Protein AF-A0A942A9K5-F1 (afdb_monomer)

Sequence (65 aa):
VPAIAAKDIEFKINYVRPLGSFATWKSTKQTGSYDLRTFEIHALPVKPVDGLRPGMSVLVDLGKQ

Secondary structure (DSSP, 8-state):
-GGGT--S--EEEEEEEEE-----------S------EEEEEEEESSPPTT--TT----------

Structure (mmCIF, N/CA/C/O backbone):
data_AF-A0A942A9K5-F1
#
_entry.id   AF-A0A942A9K5-F1
#
loop_
_atom_site.group_PDB
_atom_site.id
_atom_site.type_symbol
_atom_site.label_atom_id
_atom_site.label_alt_id
_atom_site.label_comp_id
_atom_site.label_asym_id
_atom_site.label_entity_id
_atom_site.label_seq_id
_atom_site.pdbx_PDB_ins_code
_atom_site.Cartn_x
_atom_site.Cartn_y
_atom_site.Cartn_z
_atom_site.occupancy
_atom_site.B_iso_or_equiv
_atom_site.auth_seq_id
_atom_site.auth_comp_id
_atom_site.auth_asym_id
_atom_site.auth_atom_id
_atom_site.pdbx_PDB_model_num
ATOM 1 N N . VAL A 1 1 ? -3.527 -1.734 9.756 1.00 69.94 1 VAL A N 1
ATOM 2 C CA . VAL A 1 1 ? -2.996 -0.347 9.811 1.00 69.94 1 VAL A CA 1
ATOM 3 C C . VAL A 1 1 ? -2.446 -0.085 11.205 1.00 69.94 1 VAL A C 1
ATOM 5 O O . VAL A 1 1 ? -3.247 -0.028 12.135 1.00 69.94 1 VAL A O 1
ATOM 8 N N . PRO A 1 2 ? -1.117 0.048 11.383 1.00 69.69 2 PRO A N 1
ATOM 9 C CA . PRO A 1 2 ? -0.512 0.197 12.711 1.00 69.69 2 PRO A CA 1
ATOM 10 C C . PRO A 1 2 ? -1.083 1.378 13.506 1.00 69.69 2 PRO A C 1
ATOM 12 O O . PRO A 1 2 ? -1.359 1.239 14.690 1.00 69.69 2 PRO A O 1
ATOM 15 N N . ALA A 1 3 ? -1.350 2.502 12.831 1.00 74.00 3 ALA A N 1
ATOM 16 C CA . ALA A 1 3 ? -1.818 3.741 13.455 1.00 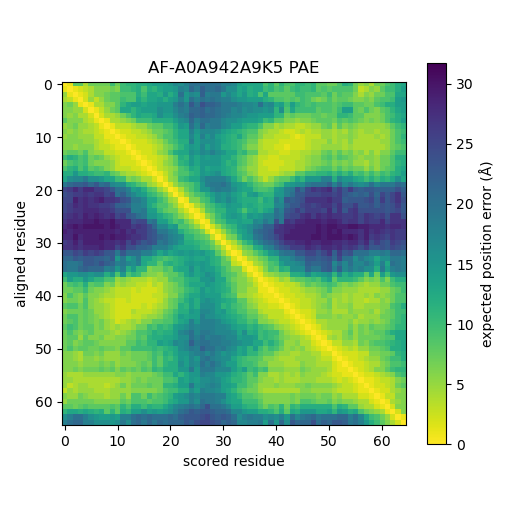74.00 3 ALA A CA 1
ATOM 17 C C . ALA A 1 3 ? -3.205 3.655 14.125 1.00 74.00 3 ALA A C 1
A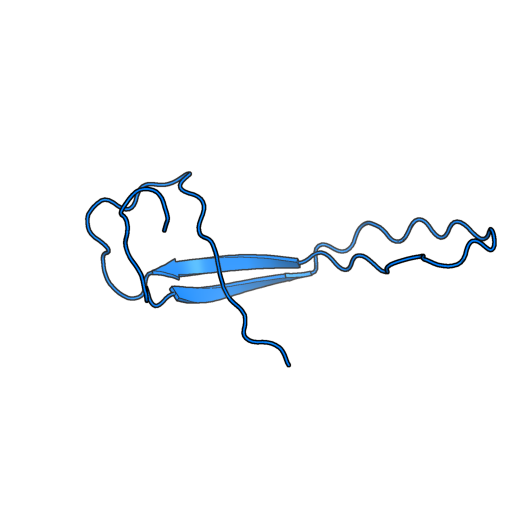TOM 19 O O . ALA A 1 3 ? -3.496 4.461 14.998 1.00 74.00 3 ALA A O 1
ATOM 20 N N . ILE A 1 4 ? -4.058 2.704 13.729 1.00 77.56 4 ILE A N 1
ATOM 21 C CA . ILE A 1 4 ? -5.434 2.562 14.257 1.00 77.56 4 ILE A CA 1
ATOM 22 C C . ILE A 1 4 ? -5.604 1.200 14.954 1.00 77.56 4 ILE A C 1
ATOM 24 O O . ILE A 1 4 ? -6.700 0.818 15.338 1.00 77.56 4 ILE A O 1
ATOM 28 N N . ALA A 1 5 ? -4.529 0.409 15.080 1.00 75.00 5 ALA A N 1
ATOM 29 C CA . ALA A 1 5 ? -4.577 -0.992 15.518 1.00 75.00 5 ALA A CA 1
ATOM 30 C C . ALA A 1 5 ? -5.585 -1.877 14.744 1.00 75.00 5 ALA A C 1
ATOM 32 O O . ALA A 1 5 ? -5.866 -3.005 15.146 1.00 75.00 5 ALA A O 1
ATOM 33 N N . ALA A 1 6 ? -6.095 -1.398 13.604 1.00 71.62 6 ALA A N 1
ATOM 34 C CA . ALA A 1 6 ? -7.059 -2.108 12.786 1.00 71.62 6 ALA A CA 1
ATOM 35 C C . ALA A 1 6 ? -6.364 -3.253 12.038 1.00 71.62 6 ALA A C 1
ATOM 37 O O . ALA A 1 6 ? -5.408 -3.028 11.278 1.00 71.62 6 ALA A O 1
ATOM 38 N N . LYS A 1 7 ? -6.851 -4.470 12.275 1.00 71.12 7 LYS A N 1
ATOM 39 C CA . LYS A 1 7 ? -6.460 -5.712 11.600 1.00 71.12 7 LYS A CA 1
ATOM 40 C C . LYS A 1 7 ? -7.585 -6.120 10.641 1.00 71.12 7 LYS A C 1
ATOM 42 O O . LYS A 1 7 ? -8.719 -5.697 10.835 1.00 71.12 7 LYS A O 1
ATOM 47 N N . ASP A 1 8 ? -7.245 -6.863 9.592 1.00 71.69 8 ASP A N 1
ATOM 48 C CA . ASP A 1 8 ? -8.215 -7.454 8.654 1.00 71.69 8 ASP A CA 1
ATOM 49 C C . ASP A 1 8 ? -9.109 -6.449 7.901 1.00 71.69 8 ASP A C 1
ATOM 51 O O . ASP A 1 8 ? -10.313 -6.637 7.742 1.00 71.69 8 ASP A O 1
ATOM 55 N N . ILE A 1 9 ? -8.516 -5.356 7.411 1.00 76.50 9 ILE A N 1
ATOM 56 C CA . ILE A 1 9 ? -9.224 -4.420 6.528 1.00 76.50 9 ILE A CA 1
ATOM 57 C C . ILE A 1 9 ? -9.188 -4.947 5.092 1.00 76.50 9 ILE A C 1
ATOM 59 O O . ILE A 1 9 ? -8.116 -5.162 4.526 1.00 76.50 9 ILE A O 1
ATOM 63 N N . GLU A 1 10 ? -10.365 -5.068 4.483 1.00 81.31 10 GLU A N 1
ATOM 64 C CA . GLU A 1 10 ? -10.513 -5.425 3.075 1.00 81.31 10 GLU A CA 1
ATOM 65 C C . GLU A 1 10 ? -10.286 -4.212 2.164 1.00 81.31 10 GLU A C 1
ATOM 67 O O . GLU A 1 10 ? -11.000 -3.201 2.224 1.00 81.31 10 GLU A O 1
ATOM 72 N N . PHE A 1 11 ? -9.316 -4.345 1.263 1.00 83.25 11 PHE A N 1
ATOM 73 C CA . PHE A 1 11 ? -9.055 -3.381 0.204 1.00 83.25 11 PHE A CA 1
ATOM 74 C C . PHE A 1 11 ? -9.315 -4.010 -1.163 1.00 83.25 11 PHE A C 1
ATOM 76 O O . PHE A 1 11 ? -8.961 -5.162 -1.413 1.00 83.25 11 PHE A O 1
ATOM 83 N N . LYS A 1 12 ? -9.895 -3.229 -2.074 1.00 84.88 12 LYS A N 1
ATOM 84 C CA . LYS A 1 12 ? -10.058 -3.597 -3.479 1.00 84.88 12 LYS A CA 1
ATOM 85 C C . LYS A 1 12 ? -9.004 -2.889 -4.316 1.00 84.88 12 LYS A C 1
ATOM 87 O O . LYS A 1 12 ? -8.927 -1.661 -4.322 1.00 84.88 12 LYS A O 1
ATOM 92 N N . ILE A 1 13 ? -8.221 -3.674 -5.046 1.00 86.19 13 ILE A N 1
ATOM 93 C CA . ILE A 1 13 ? -7.242 -3.164 -6.005 1.00 86.19 13 ILE A CA 1
ATOM 94 C C . ILE A 1 13 ? -8.002 -2.695 -7.246 1.00 86.19 13 ILE A C 1
ATOM 96 O O . ILE A 1 13 ? -8.745 -3.470 -7.849 1.00 86.19 13 ILE A O 1
ATOM 100 N N . ASN A 1 14 ? -7.850 -1.424 -7.608 1.00 86.06 14 ASN A N 1
ATOM 101 C CA . ASN A 1 14 ? -8.476 -0.844 -8.801 1.00 86.06 14 ASN A CA 1
ATOM 102 C C . ASN A 1 14 ? -7.462 -0.555 -9.915 1.00 86.06 14 ASN A C 1
ATOM 104 O O . ASN A 1 14 ? -7.849 -0.445 -11.076 1.00 86.06 14 ASN A O 1
ATOM 108 N N . TYR A 1 15 ? -6.181 -0.445 -9.571 1.00 82.69 15 TYR A N 1
ATOM 109 C CA . TYR A 1 15 ? -5.123 -0.095 -10.501 1.00 82.69 15 TYR A CA 1
ATOM 110 C C . TYR A 1 15 ? -3.850 -0.858 -10.164 1.00 82.69 15 TYR A C 1
ATOM 112 O O . TYR A 1 15 ? -3.448 -0.940 -9.002 1.00 82.69 15 TYR A O 1
ATOM 120 N N . VAL A 1 16 ? -3.216 -1.397 -11.202 1.00 85.25 16 VAL A N 1
ATOM 121 C CA . VAL A 1 16 ? -1.895 -2.014 -11.125 1.00 85.25 16 VAL A CA 1
ATOM 122 C C . VAL A 1 16 ? -1.073 -1.460 -12.273 1.00 85.25 16 VAL A C 1
ATOM 124 O O . VAL A 1 16 ? -1.449 -1.602 -13.439 1.00 85.25 16 VAL A O 1
ATOM 127 N N . ARG A 1 17 ? 0.058 -0.841 -11.947 1.00 80.06 17 ARG A N 1
ATOM 128 C CA . ARG A 1 17 ? 1.027 -0.368 -12.928 1.00 80.06 17 ARG A CA 1
ATOM 129 C C . ARG A 1 17 ? 2.366 -1.044 -12.685 1.00 80.06 17 ARG A C 1
ATOM 131 O O . ARG A 1 17 ? 2.938 -0.868 -11.612 1.00 80.06 17 ARG A O 1
ATOM 138 N N . PRO A 1 18 ? 2.926 -1.759 -13.668 1.00 75.12 18 PRO A N 1
ATOM 139 C CA . PRO A 1 18 ? 4.326 -2.137 -13.593 1.00 75.12 18 PRO A CA 1
ATOM 140 C C . PRO A 1 18 ? 5.170 -0.857 -13.686 1.00 75.12 18 PRO A C 1
ATOM 142 O O . PRO A 1 18 ? 5.156 -0.166 -14.708 1.00 75.12 18 PRO A O 1
ATOM 145 N N . LEU A 1 19 ? 5.885 -0.511 -12.613 1.00 69.44 19 LEU A N 1
ATOM 146 C CA . LEU A 1 19 ? 6.860 0.577 -12.623 1.00 69.44 19 LEU A CA 1
ATOM 147 C C . LEU A 1 19 ? 8.138 0.020 -13.248 1.00 69.44 19 LEU A C 1
ATOM 149 O O . LEU A 1 19 ? 9.075 -0.402 -12.574 1.00 69.44 19 LEU A O 1
ATOM 153 N N . GLY A 1 20 ? 8.137 -0.040 -14.577 1.00 62.72 20 GLY A N 1
ATOM 154 C CA . GLY A 1 20 ? 9.289 -0.461 -15.355 1.00 62.72 20 GLY A CA 1
ATOM 155 C C . GLY A 1 20 ? 10.374 0.602 -15.313 1.00 62.72 20 GLY A C 1
ATOM 156 O O . GLY A 1 20 ? 10.437 1.435 -16.207 1.00 62.72 20 GLY A O 1
ATOM 157 N N . SER A 1 21 ? 11.221 0.588 -14.291 1.00 60.00 21 SER A N 1
ATOM 158 C CA . SER A 1 21 ? 12.550 1.192 -14.380 1.00 60.00 21 SER A CA 1
ATOM 159 C C . SER A 1 21 ? 13.366 0.830 -13.152 1.00 60.00 21 SER A C 1
ATOM 161 O O . SER A 1 21 ? 13.384 1.620 -12.225 1.00 60.00 21 SER A O 1
ATOM 163 N N . PHE A 1 22 ? 14.045 -0.320 -13.178 1.00 55.09 22 PHE A N 1
ATOM 164 C CA . PHE A 1 22 ? 15.437 -0.486 -12.726 1.00 55.09 22 PHE A CA 1
ATOM 165 C C . PHE A 1 22 ? 15.998 -1.784 -13.326 1.00 55.09 22 PHE A C 1
ATOM 167 O O . PHE A 1 22 ? 16.326 -2.729 -12.623 1.00 55.09 22 PHE A O 1
ATOM 174 N N . ALA A 1 23 ? 16.117 -1.828 -14.654 1.00 50.97 23 ALA A N 1
ATOM 175 C CA . ALA A 1 23 ? 16.978 -2.798 -15.327 1.00 50.97 23 ALA A CA 1
ATOM 176 C C . ALA A 1 23 ? 18.232 -2.075 -15.832 1.00 50.97 23 ALA A C 1
ATOM 178 O O . ALA A 1 23 ? 18.485 -1.982 -17.031 1.00 50.97 23 ALA A O 1
ATOM 179 N N . THR A 1 24 ? 19.027 -1.514 -14.919 1.00 53.25 24 THR A N 1
ATOM 180 C CA . THR A 1 24 ? 20.402 -1.137 -15.255 1.00 53.25 24 THR A CA 1
ATOM 181 C C . THR A 1 24 ? 21.197 -2.432 -15.275 1.00 53.25 24 THR A C 1
ATOM 183 O O . THR A 1 24 ? 21.652 -2.914 -14.239 1.00 53.25 24 THR A O 1
ATOM 186 N N . TRP A 1 25 ? 21.301 -3.050 -16.448 1.00 50.53 25 TRP A N 1
ATOM 187 C CA . TRP A 1 25 ? 22.070 -4.274 -16.633 1.00 50.53 25 TRP A CA 1
ATOM 188 C C . TRP A 1 25 ? 23.550 -3.983 -16.350 1.00 50.53 25 TRP A C 1
ATOM 190 O O . TRP 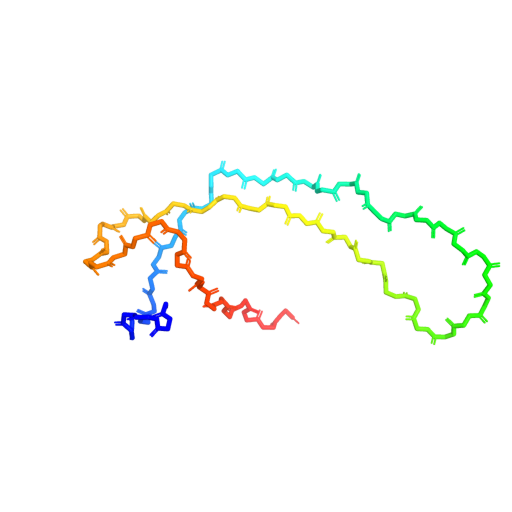A 1 25 ? 24.307 -3.587 -17.233 1.00 50.53 25 TRP A O 1
ATOM 200 N N . LYS A 1 26 ? 23.990 -4.143 -15.098 1.00 51.47 26 LYS A N 1
ATOM 201 C CA . LYS A 1 26 ? 25.417 -4.189 -14.776 1.00 51.47 26 LYS A CA 1
ATOM 202 C C . LYS A 1 26 ? 25.893 -5.623 -14.943 1.00 51.47 26 LYS A C 1
ATOM 204 O O . LYS A 1 26 ? 25.747 -6.457 -14.056 1.00 51.47 26 LYS A O 1
ATOM 209 N N . SER A 1 27 ? 26.460 -5.901 -16.113 1.00 51.78 27 SER A N 1
ATOM 210 C CA . SER A 1 27 ? 27.215 -7.121 -16.389 1.00 51.78 27 SER A CA 1
ATOM 211 C C . SER A 1 27 ? 28.523 -7.119 -15.594 1.00 51.78 27 SER A C 1
ATOM 213 O O . SER A 1 27 ? 29.589 -6.854 -16.136 1.00 51.78 27 SER A O 1
ATOM 215 N N . THR A 1 28 ? 28.459 -7.435 -14.306 1.00 53.25 28 THR A N 1
ATOM 216 C CA . THR A 1 28 ? 29.628 -7.901 -13.555 1.00 53.25 28 THR A CA 1
ATOM 217 C C . THR A 1 28 ? 29.158 -8.925 -12.545 1.00 53.25 28 THR A C 1
ATOM 219 O O . THR A 1 28 ? 28.402 -8.610 -11.632 1.00 53.25 28 THR A O 1
ATOM 222 N N . LYS A 1 29 ? 29.591 -10.166 -12.772 1.00 54.00 29 LYS A N 1
ATOM 223 C CA . LYS A 1 29 ? 29.368 -11.347 -11.942 1.00 54.00 29 LYS A CA 1
ATOM 224 C C . LYS A 1 29 ? 29.544 -11.017 -10.455 1.00 54.00 29 LYS A C 1
ATOM 226 O O . LYS A 1 29 ? 30.667 -10.970 -9.964 1.00 54.00 29 LYS A O 1
ATOM 231 N N . GLN A 1 30 ? 28.442 -10.845 -9.739 1.00 50.22 30 GLN A N 1
ATOM 232 C CA . GLN A 1 30 ? 28.425 -10.937 -8.288 1.00 50.22 30 GLN A CA 1
ATOM 233 C C . GLN A 1 30 ? 27.133 -11.648 -7.891 1.00 50.22 30 GLN A C 1
ATOM 235 O O . GLN A 1 30 ? 26.032 -11.177 -8.162 1.00 50.22 30 GLN A O 1
ATOM 240 N N . THR A 1 31 ? 27.290 -12.843 -7.333 1.00 49.47 31 THR A N 1
ATOM 241 C CA . THR A 1 31 ? 26.236 -13.696 -6.783 1.00 49.47 31 THR A CA 1
ATOM 242 C C . THR A 1 31 ? 25.294 -12.874 -5.895 1.00 49.47 31 THR A C 1
ATOM 244 O O . THR A 1 31 ? 25.711 -12.428 -4.831 1.00 49.47 31 THR A O 1
ATOM 247 N N . GLY A 1 32 ? 24.047 -12.649 -6.334 1.00 53.97 32 GLY A N 1
ATOM 248 C CA . GLY A 1 32 ? 23.031 -11.927 -5.547 1.00 53.97 32 GLY A CA 1
ATOM 249 C C . GLY A 1 32 ? 22.284 -10.786 -6.248 1.00 53.97 32 GLY A C 1
ATOM 250 O O . GLY A 1 32 ? 21.748 -9.916 -5.569 1.00 53.97 32 GLY A O 1
ATOM 251 N N . SER A 1 33 ? 22.236 -10.741 -7.581 1.00 53.62 33 SER A N 1
ATOM 252 C CA . SER A 1 33 ? 21.454 -9.726 -8.301 1.00 53.62 33 SER A CA 1
ATOM 253 C C . SER A 1 33 ? 19.955 -10.058 -8.242 1.00 53.62 33 SER A C 1
ATOM 255 O O . SER A 1 33 ? 19.486 -10.938 -8.959 1.00 53.62 33 SER A O 1
ATOM 257 N N . TYR A 1 34 ? 19.205 -9.379 -7.373 1.00 57.34 34 TYR A N 1
ATOM 258 C CA . TYR A 1 34 ? 17.740 -9.441 -7.358 1.00 57.34 34 TYR A CA 1
ATOM 259 C C . TYR A 1 34 ? 17.181 -8.564 -8.491 1.00 57.34 34 TYR A C 1
ATOM 261 O O . TYR A 1 34 ? 17.460 -7.365 -8.531 1.00 57.34 34 TYR 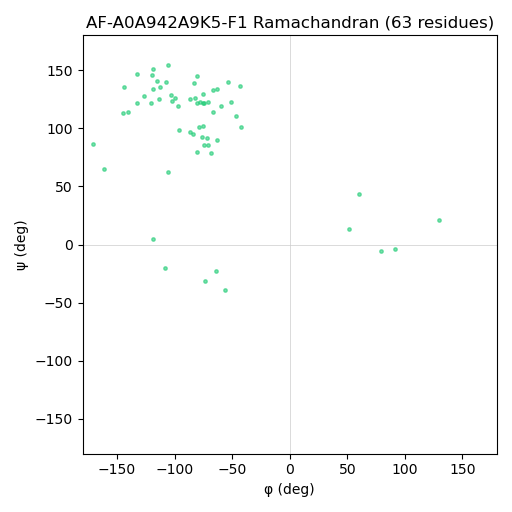A O 1
ATOM 269 N N . ASP A 1 35 ? 16.392 -9.147 -9.401 1.00 56.09 35 ASP A N 1
ATOM 270 C CA . ASP A 1 35 ? 15.582 -8.390 -10.367 1.00 56.09 35 ASP A CA 1
ATOM 271 C C . ASP A 1 35 ? 14.426 -7.736 -9.596 1.00 56.09 35 ASP A C 1
ATOM 273 O O . ASP A 1 35 ? 13.391 -8.351 -9.332 1.00 56.09 35 ASP A O 1
ATOM 277 N N . LEU A 1 36 ? 14.645 -6.505 -9.134 1.00 62.19 36 LEU A N 1
ATOM 278 C CA . LEU A 1 36 ? 13.639 -5.711 -8.435 1.00 62.19 36 LEU A CA 1
ATOM 279 C C . LEU A 1 36 ? 12.615 -5.209 -9.456 1.00 62.19 36 LEU A C 1
ATOM 281 O O . LEU A 1 36 ? 12.713 -4.101 -9.983 1.00 62.19 36 LEU A O 1
ATOM 285 N N . ARG A 1 37 ? 11.606 -6.035 -9.737 1.00 62.88 37 ARG A N 1
ATOM 286 C CA . ARG A 1 37 ? 10.414 -5.600 -10.467 1.00 62.88 37 ARG A CA 1
ATOM 287 C C . ARG A 1 37 ? 9.495 -4.854 -9.514 1.00 62.88 37 ARG A C 1
ATOM 289 O O . ARG A 1 37 ? 8.774 -5.461 -8.727 1.00 62.88 37 ARG A O 1
ATOM 296 N N . THR A 1 38 ? 9.521 -3.532 -9.595 1.00 70.75 38 THR A N 1
ATOM 297 C CA . THR A 1 38 ? 8.614 -2.678 -8.828 1.00 70.75 38 THR A CA 1
ATOM 298 C C . THR A 1 38 ? 7.280 -2.552 -9.554 1.00 70.75 38 THR A C 1
ATOM 300 O O . THR A 1 38 ? 7.213 -2.389 -10.774 1.00 70.75 38 THR A O 1
ATOM 303 N N . PHE A 1 39 ? 6.194 -2.591 -8.798 1.00 77.06 39 PHE A N 1
ATOM 304 C CA . PHE A 1 39 ? 4.859 -2.294 -9.287 1.00 77.06 39 PHE A CA 1
ATOM 305 C C . PHE A 1 39 ? 4.177 -1.334 -8.321 1.00 77.06 39 PHE A C 1
ATOM 307 O O . PHE A 1 39 ? 4.414 -1.359 -7.114 1.00 77.06 39 PHE A O 1
ATOM 314 N N . GLU A 1 40 ? 3.342 -0.470 -8.871 1.00 81.88 40 GLU A N 1
ATOM 315 C CA . GLU A 1 40 ? 2.459 0.396 -8.114 1.00 81.88 40 GLU A CA 1
ATOM 316 C C . GLU A 1 40 ? 1.072 -0.238 -8.109 1.00 81.88 40 GLU A C 1
ATOM 318 O O . GLU A 1 40 ? 0.528 -0.558 -9.169 1.00 81.88 40 GLU A O 1
ATOM 323 N N . ILE A 1 41 ? 0.501 -0.430 -6.922 1.00 84.38 41 ILE A N 1
ATOM 324 C CA . ILE A 1 41 ? -0.905 -0.797 -6.764 1.00 84.38 41 ILE A CA 1
ATOM 325 C C . ILE A 1 41 ? -1.644 0.356 -6.110 1.00 84.38 41 ILE A C 1
ATOM 327 O O . ILE A 1 41 ? -1.172 0.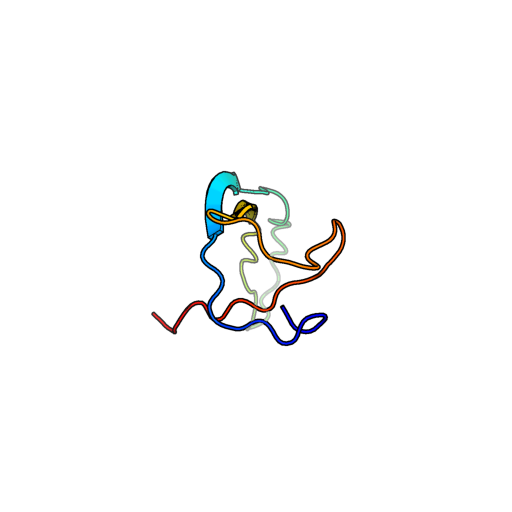919 -5.121 1.00 84.38 41 ILE A O 1
ATOM 331 N N . HIS A 1 42 ? -2.821 0.687 -6.630 1.00 85.06 42 HIS A N 1
ATOM 332 C CA . HIS A 1 42 ? -3.768 1.515 -5.892 1.00 85.06 42 HIS A CA 1
ATOM 333 C C . HIS A 1 42 ? -4.857 0.604 -5.342 1.00 85.06 42 HIS A C 1
ATOM 335 O O . HIS A 1 42 ? -5.436 -0.223 -6.052 1.00 85.06 42 HIS A O 1
ATOM 341 N N . ALA A 1 43 ? -5.092 0.729 -4.042 1.00 83.00 43 ALA A N 1
ATOM 342 C CA . ALA A 1 43 ? -6.060 -0.064 -3.313 1.00 83.00 43 ALA A CA 1
ATOM 343 C C . ALA A 1 43 ? -7.000 0.885 -2.570 1.00 83.00 43 ALA A C 1
ATOM 345 O O . ALA A 1 43 ? -6.552 1.781 -1.853 1.00 83.00 43 ALA A O 1
ATOM 346 N N . LEU A 1 44 ? -8.303 0.703 -2.761 1.00 83.06 44 LEU A N 1
ATOM 347 C CA . LEU A 1 44 ? -9.337 1.488 -2.096 1.00 83.06 44 LEU A CA 1
ATOM 348 C C . LEU A 1 44 ? -10.035 0.624 -1.040 1.00 83.06 44 LEU A C 1
ATOM 350 O O . LEU A 1 44 ? -10.288 -0.556 -1.298 1.00 83.06 44 LEU A O 1
ATOM 354 N N . PRO A 1 45 ? -10.351 1.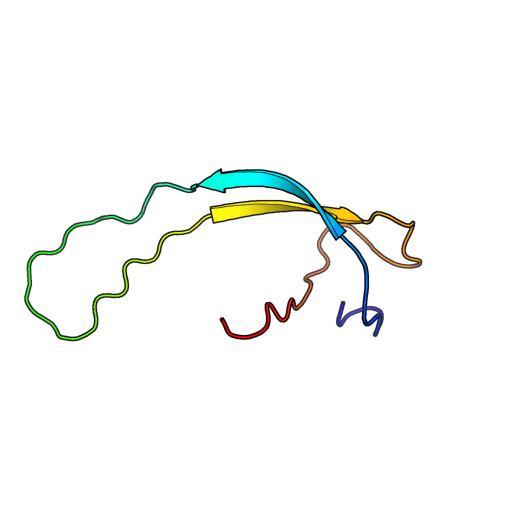169 0.145 1.00 83.25 45 PRO A N 1
ATOM 355 C CA . PRO A 1 45 ? -11.072 0.421 1.166 1.00 83.25 45 PRO A CA 1
ATOM 356 C C . PRO A 1 45 ? -12.501 0.126 0.686 1.00 83.25 45 PRO A C 1
ATOM 358 O O . PRO A 1 45 ? -13.185 1.012 0.175 1.00 83.25 45 PRO A O 1
ATOM 361 N N . VAL A 1 46 ? -12.955 -1.123 0.839 1.00 83.56 46 VAL A N 1
ATOM 362 C CA . VAL A 1 46 ? -14.314 -1.533 0.417 1.00 83.56 46 VAL A CA 1
ATOM 363 C C . VAL A 1 46 ? -15.378 -0.984 1.369 1.00 83.56 46 VAL A C 1
ATOM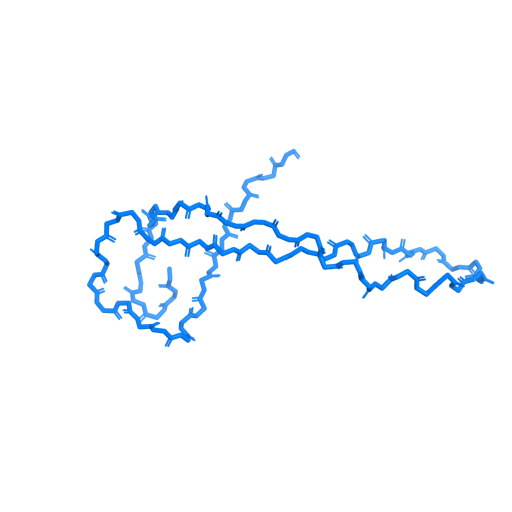 365 O O . VAL A 1 46 ? -16.496 -0.678 0.958 1.00 83.56 46 VAL A O 1
ATOM 368 N N . LYS A 1 47 ? -15.021 -0.843 2.648 1.00 82.31 47 LYS A N 1
ATOM 369 C CA . LYS A 1 47 ? -15.869 -0.290 3.705 1.00 82.31 47 LYS A CA 1
ATOM 370 C C . LYS A 1 47 ? -15.204 0.955 4.292 1.00 82.31 47 LYS A C 1
ATOM 372 O O . LYS A 1 47 ? -13.976 0.979 4.385 1.00 82.31 47 LYS A O 1
ATOM 377 N N . PRO A 1 48 ? -15.976 1.972 4.711 1.00 76.81 48 PRO A N 1
ATOM 378 C CA . PRO A 1 48 ? -15.419 3.103 5.439 1.00 76.81 48 PRO A CA 1
ATOM 379 C C . PRO A 1 48 ? -14.765 2.595 6.729 1.00 76.81 48 PRO A C 1
ATOM 381 O O . PRO A 1 48 ? -15.418 1.970 7.563 1.00 76.81 48 PRO A O 1
ATOM 384 N N . VAL A 1 49 ? -13.459 2.827 6.859 1.00 79.00 49 VAL A N 1
ATOM 385 C CA . VAL A 1 49 ? -12.685 2.482 8.055 1.00 79.00 49 VAL A CA 1
ATOM 386 C C . VAL A 1 49 ? -12.583 3.731 8.910 1.00 79.00 49 VAL A C 1
ATOM 388 O O . VAL A 1 49 ? -12.031 4.740 8.466 1.00 79.00 49 VAL A O 1
ATOM 391 N N . ASP A 1 50 ? -13.114 3.663 10.126 1.00 78.88 50 ASP A N 1
ATOM 392 C CA . ASP A 1 50 ? -13.074 4.796 11.041 1.00 78.88 50 ASP A CA 1
ATOM 393 C C . ASP A 1 50 ? -11.623 5.157 11.405 1.00 78.88 50 ASP A C 1
ATOM 395 O O . ASP A 1 50 ? -10.784 4.290 11.662 1.00 78.88 50 ASP A O 1
ATOM 399 N N . GLY A 1 51 ? -11.311 6.450 11.355 1.00 78.69 51 GLY A N 1
ATOM 400 C CA . GLY A 1 51 ? -9.976 6.989 11.628 1.00 78.69 51 GLY A CA 1
ATOM 401 C C . GLY A 1 51 ? -8.939 6.890 10.498 1.00 78.69 51 GLY A C 1
ATOM 402 O O . GLY A 1 51 ? -7.855 7.458 10.659 1.00 78.69 51 GLY A O 1
ATOM 403 N N . LEU A 1 52 ? -9.218 6.232 9.362 1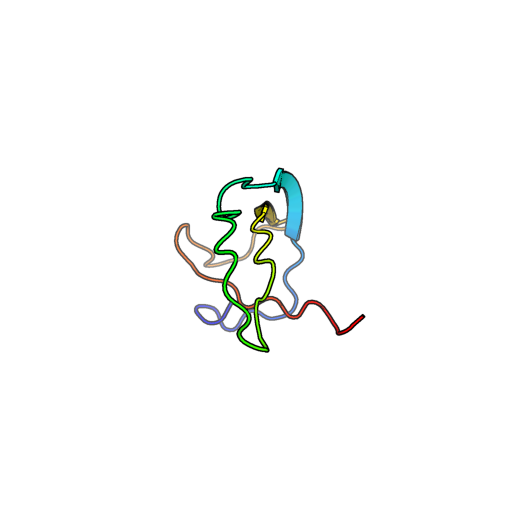.00 80.38 52 LEU A N 1
ATOM 404 C CA . LEU A 1 52 ? -8.250 6.115 8.259 1.00 80.38 52 LEU A CA 1
ATOM 405 C C . LEU A 1 52 ? -8.056 7.465 7.556 1.00 80.38 52 LEU A C 1
ATOM 407 O O . LEU A 1 52 ? -9.008 8.049 7.037 1.00 80.38 52 LEU A O 1
ATOM 411 N N . ARG A 1 53 ? -6.814 7.961 7.509 1.00 81.81 53 ARG A N 1
ATOM 412 C CA . ARG A 1 53 ? -6.469 9.210 6.811 1.00 81.81 53 ARG A CA 1
ATOM 413 C C . ARG A 1 53 ? -5.461 8.979 5.681 1.00 81.81 53 ARG A C 1
ATOM 415 O O . ARG A 1 53 ? -4.626 8.076 5.789 1.00 81.81 53 ARG A O 1
ATOM 422 N N . PRO A 1 54 ? -5.490 9.811 4.622 1.00 80.12 54 PRO A N 1
ATOM 423 C CA . PRO A 1 54 ? -4.443 9.819 3.606 1.00 80.12 54 PRO A CA 1
ATOM 424 C C . PRO A 1 54 ? -3.052 9.985 4.235 1.00 80.12 54 PRO A C 1
ATOM 426 O O . PRO A 1 54 ? -2.884 10.760 5.174 1.00 80.12 54 PRO A O 1
ATOM 429 N N . GLY A 1 55 ? -2.063 9.250 3.722 1.00 81.88 55 GLY A N 1
ATOM 430 C CA . GLY A 1 55 ? -0.688 9.253 4.240 1.00 81.88 55 GLY A CA 1
ATOM 431 C C . GLY A 1 55 ? -0.396 8.197 5.312 1.00 81.88 55 GLY A C 1
ATOM 432 O O . GLY A 1 55 ? 0.752 8.057 5.724 1.00 81.88 55 GLY A O 1
ATOM 433 N N . MET A 1 56 ? -1.394 7.421 5.748 1.00 84.75 56 MET A N 1
ATOM 434 C CA . MET A 1 56 ? -1.164 6.278 6.634 1.00 84.75 56 MET A CA 1
ATOM 435 C C . MET A 1 56 ? -0.570 5.086 5.874 1.00 84.75 56 MET A C 1
ATOM 437 O O . MET A 1 56 ? -1.123 4.637 4.872 1.00 84.75 56 MET A O 1
ATOM 441 N N . SER A 1 57 ? 0.519 4.528 6.401 1.00 80.44 57 SER A N 1
ATOM 442 C CA . SER A 1 57 ? 1.110 3.288 5.890 1.00 80.44 57 SER A CA 1
ATOM 443 C C . SER A 1 57 ? 0.362 2.059 6.406 1.00 80.44 57 SER A C 1
ATOM 445 O O . SER A 1 57 ? -0.085 2.003 7.558 1.00 80.44 57 SER A O 1
ATOM 447 N N . VAL A 1 58 ? 0.267 1.034 5.563 1.00 80.44 58 VAL A N 1
ATOM 448 C CA . VAL A 1 58 ? -0.357 -0.249 5.898 1.00 80.44 58 VAL A CA 1
ATOM 449 C C . VAL A 1 58 ? 0.693 -1.343 5.773 1.00 80.44 58 VAL A C 1
ATOM 451 O O . VAL A 1 58 ? 1.432 -1.386 4.797 1.00 80.44 58 VAL A O 1
ATOM 454 N N . LEU A 1 59 ? 0.762 -2.223 6.769 1.00 81.88 59 LEU A N 1
ATOM 455 C CA . LEU A 1 59 ? 1.487 -3.481 6.643 1.00 81.88 59 LEU A CA 1
ATOM 456 C C . LEU A 1 59 ? 0.534 -4.505 6.037 1.00 81.88 59 LEU A C 1
ATOM 458 O O . LEU A 1 59 ? -0.563 -4.701 6.563 1.00 81.88 59 LEU A O 1
ATOM 462 N N . VAL A 1 60 ? 0.956 -5.110 4.933 1.00 76.62 60 VAL A N 1
ATOM 463 C CA . VAL A 1 60 ? 0.209 -6.146 4.221 1.00 76.62 60 VAL A CA 1
ATOM 464 C C . VAL A 1 60 ? 0.998 -7.439 4.351 1.00 76.62 60 VAL A C 1
ATOM 466 O O . VAL A 1 60 ? 2.178 -7.470 4.010 1.00 76.62 60 VAL A O 1
ATOM 469 N N . ASP A 1 61 ? 0.352 -8.485 4.854 1.00 78.69 61 ASP A N 1
ATOM 470 C CA . ASP A 1 61 ? 0.890 -9.841 4.822 1.00 78.69 61 ASP A CA 1
ATOM 471 C C . ASP A 1 61 ? 0.288 -10.553 3.607 1.00 78.69 61 ASP A C 1
ATOM 473 O O . ASP A 1 61 ? -0.875 -10.961 3.604 1.00 78.69 61 ASP A O 1
ATOM 477 N N . LEU A 1 62 ? 1.057 -10.597 2.521 1.00 69.44 62 LEU A N 1
ATOM 478 C CA . LEU A 1 62 ? 0.745 -11.418 1.359 1.00 69.44 62 LEU A CA 1
ATOM 479 C C . LEU A 1 62 ? 1.293 -12.801 1.697 1.00 69.44 62 LEU A C 1
ATOM 481 O O . LEU A 1 62 ? 2.495 -13.026 1.552 1.00 69.44 62 LEU A O 1
ATOM 485 N N . GLY A 1 63 ? 0.436 -13.676 2.231 1.00 61.25 63 GLY A N 1
ATOM 486 C CA . GLY A 1 63 ? 0.829 -15.016 2.662 1.00 61.25 63 GLY A CA 1
ATOM 487 C C . GLY A 1 63 ? 1.762 -15.685 1.648 1.00 61.25 63 GLY A C 1
ATOM 488 O O . GLY A 1 63 ? 1.560 -15.567 0.439 1.00 61.25 63 GLY A O 1
ATOM 489 N N . LYS A 1 64 ? 2.818 -16.335 2.151 1.00 51.59 64 LYS A N 1
ATOM 490 C CA . LYS A 1 64 ? 3.848 -16.979 1.325 1.00 51.59 64 LYS A CA 1
ATOM 491 C C . LYS A 1 64 ? 3.200 -17.895 0.279 1.00 51.59 64 LYS A C 1
ATOM 493 O O . LYS A 1 64 ? 2.460 -18.804 0.654 1.00 51.59 64 LYS A O 1
ATOM 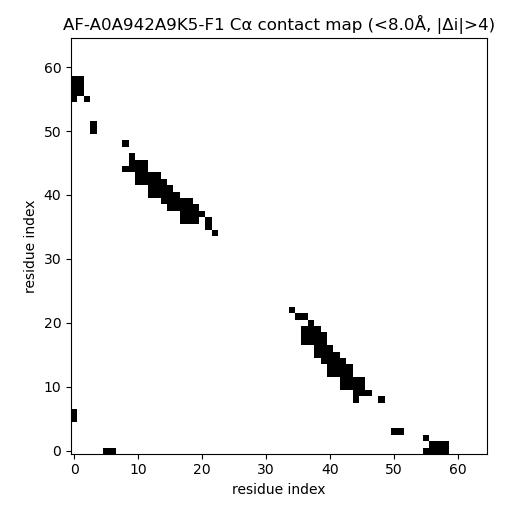498 N N . GLN A 1 65 ? 3.495 -17.637 -0.996 1.00 45.47 65 GLN A N 1
ATOM 499 C CA . GLN A 1 65 ? 3.261 -18.579 -2.093 1.00 45.47 65 GLN A CA 1
ATOM 500 C C . GLN A 1 65 ? 4.222 -19.762 -2.005 1.00 45.47 65 GLN A C 1
ATOM 502 O O . GLN A 1 65 ? 5.394 -19.538 -1.620 1.00 45.47 65 GLN A O 1
#

Solvent-accessible surface area (backbone atoms only — not comparable to full-atom values): 4736 Å² total; per-residue (Å²): 54,75,93,74,72,48,72,92,79,62,62,45,74,82,44,78,43,76,50,87,76,70,83,76,83,72,93,64,97,57,98,79,80,74,85,66,80,48,62,49,71,45,66,45,66,75,58,95,59,89,89,73,56,93,90,67,70,68,79,78,86,76,74,87,128

pLDDT: mean 71.12, std 12.41, range [45.47, 86.19]

Foldseek 3Di:
DVVVPDDDFDWDWPDKAFPPDDPPPDPDDDPDDDPPGDMDTDIHGPDDDPPDDPPDDDDDCPDDD

Radius of gyration: 16.76 Å; Cα contacts (8 Å, |Δi|>4): 59; chains: 1; bounding box: 46×28×32 Å

Mean predicted aligned error: 11.46 Å